Protein AF-A0A379W1Q8-F1 (afdb_monomer_lite)

Radius of gyration: 20.76 Å; chains: 1; bounding box: 26×38×54 Å

pLDDT: mean 87.76, std 11.16, range [55.31, 97.5]

Foldseek 3Di:
DVVVVVCCVPVVVVCCVVPDDDDDPPPPPCPPDDVNVVVVVVVVVVVVVVVVVVVVVVVVVVVVVVVVVD

Structure (mmCIF, N/CA/C/O backbone):
data_AF-A0A379W1Q8-F1
#
_entry.id   AF-A0A379W1Q8-F1
#
loop_
_atom_site.group_PDB
_atom_site.id
_atom_site.type_symbol
_atom_site.label_atom_id
_atom_site.label_alt_id
_atom_site.label_comp_id
_atom_site.label_asym_id
_atom_site.label_entity_id
_atom_site.label_seq_id
_atom_site.pdbx_PDB_ins_code
_atom_site.Cartn_x
_atom_site.Cartn_y
_atom_site.Cartn_z
_atom_site.occupancy
_atom_site.B_iso_or_equiv
_atom_site.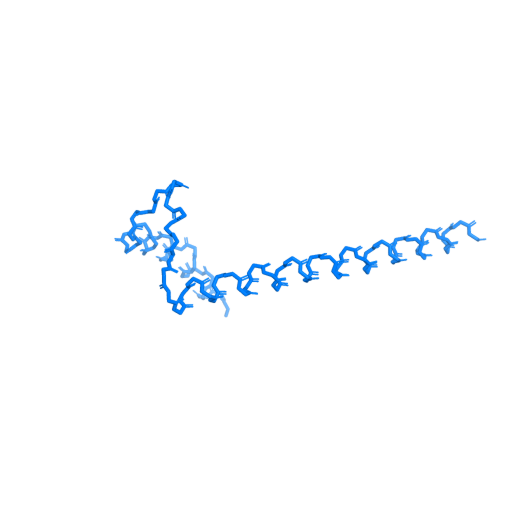auth_seq_id
_atom_site.auth_comp_id
_atom_site.auth_asym_id
_atom_site.auth_atom_id
_atom_site.pdbx_PDB_model_num
ATOM 1 N N . MET A 1 1 ? -0.680 -22.263 1.081 1.00 81.06 1 MET A N 1
ATOM 2 C CA . MET A 1 1 ? -1.283 -21.045 0.491 1.00 81.06 1 MET A CA 1
ATOM 3 C C . MET A 1 1 ? -2.810 -21.050 0.557 1.00 81.06 1 MET A C 1
ATOM 5 O O . MET A 1 1 ? -3.359 -20.081 1.055 1.00 81.06 1 MET A O 1
ATOM 9 N N . ALA A 1 2 ? -3.502 -22.129 0.161 1.00 95.06 2 ALA A N 1
ATOM 10 C CA . ALA A 1 2 ? -4.975 -22.188 0.154 1.00 95.06 2 ALA A CA 1
ATOM 11 C C . ALA A 1 2 ? -5.655 -21.816 1.493 1.00 95.06 2 ALA A C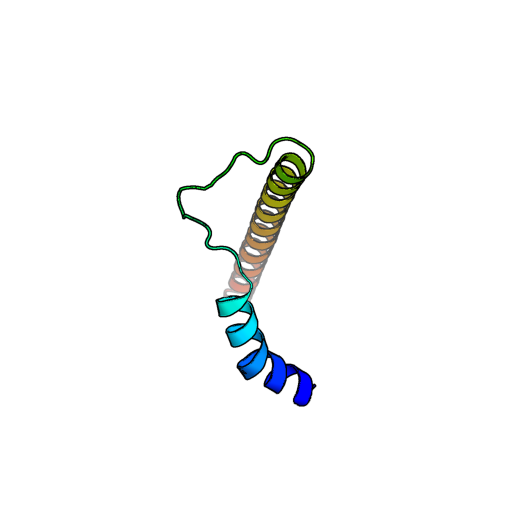 1
ATOM 13 O O . ALA A 1 2 ? -6.571 -21.002 1.503 1.00 95.06 2 ALA A O 1
ATOM 14 N N . LEU A 1 3 ? -5.165 -22.333 2.629 1.00 95.31 3 LEU A N 1
ATOM 15 C CA . LEU A 1 3 ? -5.709 -21.987 3.953 1.00 95.31 3 LEU A CA 1
ATOM 16 C C . LEU A 1 3 ? -5.581 -20.490 4.282 1.00 95.31 3 LEU A C 1
ATOM 18 O O . LEU A 1 3 ? -6.498 -19.910 4.848 1.00 95.31 3 LEU A O 1
ATOM 22 N N . SER A 1 4 ? -4.477 -19.847 3.892 1.00 96.06 4 SER A N 1
ATOM 23 C CA . SER A 1 4 ? -4.285 -18.407 4.116 1.00 96.06 4 SER A CA 1
ATOM 24 C C . SER A 1 4 ? -5.266 -17.573 3.294 1.00 96.06 4 SER A C 1
ATOM 26 O O . SER A 1 4 ? -5.793 -16.591 3.808 1.00 96.06 4 SER A O 1
ATOM 28 N N . VAL A 1 5 ? -5.558 -17.986 2.057 1.00 97.12 5 VAL A N 1
ATOM 29 C CA . VAL A 1 5 ? -6.571 -17.330 1.216 1.00 97.12 5 VAL A CA 1
ATOM 30 C C . VAL A 1 5 ? -7.964 -17.493 1.824 1.00 97.12 5 VAL A C 1
ATOM 32 O O . VAL A 1 5 ? -8.699 -16.518 1.920 1.00 97.12 5 VAL A O 1
ATOM 35 N N . LEU A 1 6 ? -8.310 -18.693 2.302 1.00 97.50 6 LEU A N 1
ATOM 36 C CA . LEU A 1 6 ? -9.597 -18.941 2.960 1.00 97.50 6 LEU A CA 1
ATOM 37 C C . LEU A 1 6 ? -9.795 -18.031 4.185 1.00 97.50 6 LEU A C 1
ATOM 39 O O . LEU A 1 6 ? -10.853 -17.427 4.350 1.00 97.50 6 LEU A O 1
ATOM 43 N N . VAL A 1 7 ? -8.756 -17.881 5.010 1.00 96.88 7 VAL A N 1
ATOM 44 C CA . VAL A 1 7 ? -8.771 -16.971 6.165 1.00 96.88 7 VAL A CA 1
ATOM 45 C C . VAL A 1 7 ? -8.931 -15.511 5.722 1.00 96.88 7 VAL A C 1
ATOM 47 O O . VAL A 1 7 ? -9.750 -14.798 6.302 1.00 96.88 7 VAL A O 1
ATOM 50 N N . ALA A 1 8 ? -8.216 -15.078 4.678 1.00 96.56 8 ALA A N 1
ATOM 51 C CA . ALA A 1 8 ? -8.305 -13.717 4.145 1.00 96.56 8 ALA A CA 1
ATOM 52 C C . ALA A 1 8 ? -9.696 -13.370 3.583 1.00 96.56 8 ALA A C 1
ATOM 54 O O . ALA A 1 8 ? -10.117 -12.220 3.659 1.00 96.56 8 ALA A O 1
ATOM 55 N N . LEU A 1 9 ? -10.419 -14.355 3.042 1.00 96.62 9 LEU A N 1
ATOM 56 C CA . LEU A 1 9 ? -11.751 -14.154 2.464 1.00 96.62 9 LEU A CA 1
ATOM 57 C C . LEU A 1 9 ? -12.887 -14.199 3.494 1.00 96.62 9 LEU A C 1
ATOM 59 O O . LEU A 1 9 ? -13.931 -13.602 3.254 1.00 96.62 9 LEU A O 1
ATOM 63 N N . ILE A 1 10 ? -12.707 -14.899 4.618 1.00 96.31 10 ILE A N 1
ATOM 64 C CA . ILE A 1 10 ? -13.775 -15.103 5.613 1.00 96.31 10 ILE A CA 1
ATOM 65 C C . ILE A 1 10 ? -13.490 -14.327 6.899 1.00 96.31 10 ILE A C 1
ATOM 67 O O . ILE A 1 10 ? -14.292 -13.499 7.327 1.00 96.31 10 ILE A O 1
ATOM 71 N N . LEU A 1 11 ? -12.345 -14.587 7.531 1.00 96.44 11 LEU A N 1
ATOM 72 C CA . LEU A 1 11 ? -12.050 -14.064 8.862 1.00 96.44 11 LEU A CA 1
ATOM 73 C C . LEU A 1 11 ? -11.577 -12.609 8.813 1.00 96.44 11 LEU A C 1
ATOM 75 O O . LEU A 1 11 ? -12.022 -11.797 9.620 1.00 96.44 11 LEU A O 1
ATOM 79 N N . THR A 1 12 ? -10.704 -12.256 7.867 1.00 97.06 12 THR A N 1
ATOM 80 C CA . THR A 1 12 ? -10.190 -10.884 7.745 1.00 97.06 12 THR A CA 1
ATOM 81 C C . THR A 1 12 ? -11.294 -9.835 7.564 1.00 97.06 12 THR A C 1
ATOM 83 O O . THR A 1 12 ? -11.279 -8.882 8.341 1.00 97.06 12 THR A O 1
ATOM 86 N N . PRO A 1 13 ? -12.285 -9.970 6.656 1.00 95.00 13 PRO A N 1
ATOM 87 C CA . PRO A 1 13 ? -13.340 -8.960 6.542 1.00 95.00 13 PRO A CA 1
ATOM 88 C C . PRO A 1 13 ? -14.198 -8.854 7.812 1.00 95.00 13 PRO A C 1
ATOM 90 O O . PRO A 1 13 ? -14.565 -7.745 8.200 1.00 95.00 13 PRO A O 1
ATOM 93 N N . ALA A 1 14 ? -14.460 -9.971 8.503 1.00 96.62 14 ALA A N 1
ATOM 94 C CA . ALA A 1 14 ? -15.207 -9.970 9.762 1.00 96.62 14 ALA A CA 1
ATOM 95 C C . ALA A 1 14 ? -14.453 -9.235 10.885 1.00 96.62 14 ALA A C 1
ATOM 97 O O . ALA A 1 14 ? -15.037 -8.426 11.611 1.00 96.62 14 ALA A O 1
ATOM 98 N N . LEU A 1 15 ? -13.144 -9.469 11.009 1.00 95.62 15 LEU A N 1
ATOM 99 C CA . LEU A 1 15 ? -12.298 -8.773 11.981 1.00 95.62 15 LEU A CA 1
ATOM 100 C C . LEU A 1 15 ? -12.135 -7.293 11.635 1.00 95.62 15 LEU A C 1
ATOM 102 O O . LEU A 1 15 ? -12.212 -6.450 12.523 1.00 95.62 15 LEU A O 1
ATOM 106 N N . CYS A 1 16 ? -11.968 -6.956 10.356 1.00 94.38 16 CYS A N 1
ATOM 107 C CA . CYS A 1 16 ? -11.927 -5.567 9.915 1.00 94.38 16 CYS A CA 1
ATOM 108 C C . CYS A 1 16 ? -13.211 -4.829 10.316 1.00 94.38 16 CYS A C 1
ATOM 110 O O . CYS A 1 16 ? -13.128 -3.772 10.931 1.00 94.38 16 CYS A O 1
ATOM 112 N N . ALA A 1 17 ? -14.388 -5.401 10.055 1.00 93.31 17 ALA A N 1
ATOM 113 C CA . ALA A 1 17 ? -15.663 -4.761 10.382 1.00 93.31 17 ALA A CA 1
ATOM 114 C C . ALA A 1 17 ? -15.915 -4.586 11.892 1.00 93.31 17 ALA A C 1
ATOM 116 O O . ALA A 1 17 ? -16.658 -3.690 12.283 1.00 93.31 17 ALA A O 1
ATOM 117 N N . THR A 1 18 ? -15.324 -5.434 12.738 1.00 94.31 18 THR A N 1
ATOM 118 C CA . THR A 1 18 ? -15.594 -5.446 14.187 1.00 94.31 18 THR A CA 1
ATOM 119 C C . THR A 1 18 ? -14.520 -4.752 15.021 1.00 94.31 18 THR A C 1
ATOM 121 O O . THR A 1 18 ? -14.835 -4.216 16.082 1.00 94.31 18 THR A O 1
ATOM 124 N N . LEU A 1 19 ? -13.264 -4.744 14.566 1.00 94.31 19 LEU A N 1
ATOM 125 C CA . LEU A 1 19 ? -12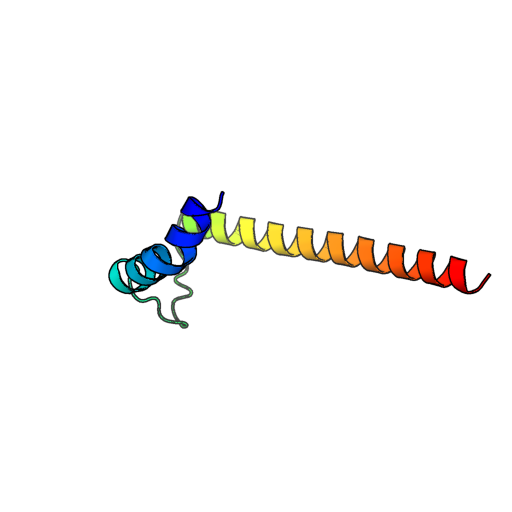.128 -4.196 15.315 1.00 94.31 19 LEU A CA 1
ATOM 126 C 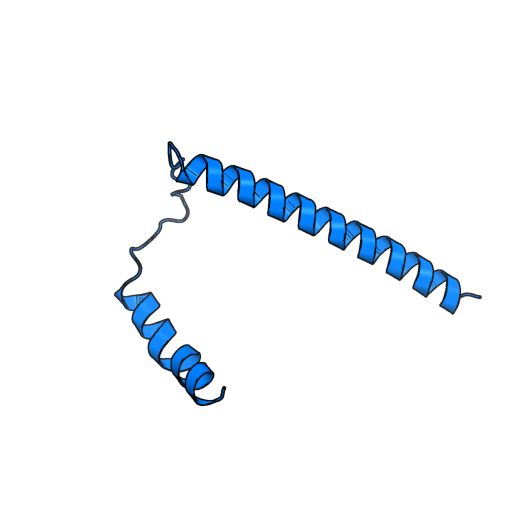C . LEU A 1 19 ? -11.674 -2.819 14.824 1.00 94.31 19 LEU A C 1
ATOM 128 O O . LEU A 1 19 ? -11.061 -2.077 15.595 1.00 94.31 19 LEU A O 1
ATOM 132 N N . LEU A 1 20 ? -11.917 -2.462 13.556 1.00 89.88 20 LEU A N 1
ATOM 133 C CA . LEU A 1 20 ? -11.501 -1.152 13.056 1.00 89.88 20 LEU A CA 1
ATOM 134 C C . LEU A 1 20 ? -12.375 -0.058 13.667 1.00 89.88 20 LEU A C 1
ATOM 136 O O . LEU A 1 20 ? -13.598 -0.059 13.545 1.00 89.88 20 LEU A O 1
ATOM 140 N N . LYS A 1 21 ? -11.719 0.927 14.285 1.00 87.19 21 LYS A N 1
ATOM 141 C CA . LYS A 1 21 ? -12.380 2.160 14.708 1.00 87.19 21 LYS A CA 1
ATOM 142 C C . LYS A 1 21 ? -12.897 2.899 13.462 1.00 87.19 21 LYS A C 1
ATOM 144 O O . LYS A 1 21 ? -12.134 3.024 12.500 1.00 87.19 21 LYS A O 1
ATOM 149 N N . PRO A 1 22 ? -14.134 3.428 13.471 1.00 84.62 22 PRO A N 1
ATOM 150 C CA . PRO A 1 22 ? -14.636 4.231 12.365 1.00 84.62 22 PRO A CA 1
ATOM 151 C C . PRO A 1 22 ? -13.732 5.447 12.140 1.00 84.62 22 PRO A C 1
ATOM 153 O O . PRO A 1 22 ? -13.385 6.168 13.079 1.00 84.62 22 PRO A O 1
ATOM 156 N N . VAL A 1 23 ? -13.352 5.655 10.884 1.00 81.12 23 VAL A N 1
ATOM 157 C CA . VAL A 1 23 ? -12.598 6.821 10.416 1.00 81.12 23 VAL A CA 1
ATOM 158 C C . VAL A 1 23 ? -13.538 7.682 9.575 1.00 81.12 23 VAL A C 1
ATOM 160 O O . VAL A 1 23 ? -14.232 7.161 8.705 1.00 81.12 23 VAL A O 1
ATOM 163 N N . SER A 1 24 ? -13.622 8.986 9.847 1.00 75.31 24 SER A N 1
ATOM 164 C CA . SER A 1 24 ? -14.382 9.912 9.000 1.00 75.31 24 SER A CA 1
ATOM 165 C C . SER A 1 24 ? -13.520 10.364 7.818 1.00 75.31 24 SER A C 1
ATOM 167 O O . SER A 1 24 ? -12.314 10.552 7.958 1.00 75.31 24 SER A O 1
ATOM 169 N N . ALA A 1 25 ? -14.131 10.553 6.646 1.00 65.88 25 ALA A N 1
ATOM 170 C CA . ALA A 1 25 ? -13.425 11.026 5.449 1.00 65.88 25 ALA A CA 1
ATOM 171 C C . ALA A 1 25 ? -12.839 12.446 5.622 1.00 65.88 25 ALA A C 1
ATOM 173 O O . ALA A 1 25 ? -11.863 12.799 4.972 1.00 65.88 25 ALA A O 1
ATOM 174 N N . GLU A 1 26 ? -13.395 13.237 6.545 1.00 59.53 26 GLU A N 1
ATOM 175 C CA . GLU A 1 26 ? -12.871 14.551 6.945 1.00 59.53 26 GLU A CA 1
ATOM 176 C C . GLU A 1 26 ? -11.699 14.474 7.937 1.00 59.53 26 GLU A C 1
ATOM 178 O O . GLU A 1 26 ? -10.999 15.464 8.146 1.00 59.53 26 GLU A O 1
ATOM 183 N N . HIS A 1 27 ? -11.431 13.308 8.533 1.00 55.31 27 HIS A N 1
ATOM 184 C CA . HIS A 1 27 ? -10.301 13.086 9.437 1.00 55.31 27 HIS A CA 1
ATOM 185 C C . HIS A 1 27 ? -9.002 12.846 8.650 1.00 55.31 27 HIS A C 1
ATOM 187 O O . HIS A 1 27 ? -8.264 11.886 8.879 1.00 55.31 27 HIS A O 1
ATOM 193 N N . HIS A 1 28 ? -8.623 13.807 7.806 1.00 56.09 28 HIS A N 1
ATOM 194 C CA . HIS A 1 28 ? -7.203 14.124 7.666 1.00 56.09 28 HIS A CA 1
ATOM 195 C C . HIS A 1 28 ? -6.755 14.814 8.958 1.00 56.09 28 HIS A C 1
ATOM 197 O O . HIS A 1 28 ? -6.353 15.978 8.957 1.00 56.09 28 HIS A O 1
ATOM 203 N N . GLU A 1 29 ? -6.865 14.106 10.088 1.00 56.69 29 GLU A N 1
ATOM 204 C CA . GLU A 1 29 ? -6.207 14.514 11.316 1.00 56.69 29 GLU A CA 1
ATOM 205 C C . GLU A 1 29 ? -4.758 14.728 10.922 1.00 56.69 29 GLU A C 1
ATOM 207 O O . GLU A 1 29 ? -4.066 13.786 10.516 1.00 56.69 29 GLU A O 1
ATOM 212 N N . LYS A 1 30 ? -4.304 15.979 10.978 1.00 58.75 30 LYS A N 1
ATOM 213 C CA . LYS A 1 30 ? -2.884 16.284 10.947 1.00 58.75 30 LYS A CA 1
ATOM 214 C C . LYS A 1 30 ? -2.300 15.573 12.159 1.00 58.75 30 LYS A C 1
ATOM 216 O O . LYS A 1 30 ? -2.259 16.141 13.247 1.00 58.75 30 LYS A O 1
ATOM 221 N N . LYS A 1 31 ? -1.922 14.302 11.991 1.00 65.00 31 LYS A N 1
ATOM 222 C CA . LYS A 1 31 ? -1.284 13.510 13.034 1.00 65.00 31 LYS A CA 1
ATOM 223 C C . LYS A 1 31 ? -0.008 14.258 13.376 1.00 65.00 31 LYS A C 1
ATOM 225 O O . LYS A 1 31 ? 0.930 14.258 12.598 1.00 65.00 31 LYS A O 1
ATOM 230 N N . SER A 1 32 ? 0.005 14.980 14.485 1.00 72.62 32 SER A N 1
ATOM 231 C CA . SER A 1 32 ? 1.209 15.662 14.944 1.00 72.62 32 SER A CA 1
ATOM 232 C C . SER A 1 32 ? 2.254 14.617 15.368 1.00 72.62 32 SER A C 1
ATOM 234 O O . SER A 1 32 ? 1.905 13.515 15.797 1.00 72.62 32 SER A O 1
ATOM 236 N N . GLY A 1 33 ? 3.541 14.935 15.219 1.00 83.69 33 GLY A N 1
ATOM 237 C CA . GLY A 1 33 ? 4.646 14.058 15.615 1.00 83.69 33 GLY A CA 1
ATOM 238 C C . GLY A 1 33 ? 5.005 12.977 14.587 1.00 83.69 33 GLY A C 1
ATOM 239 O O . GLY A 1 33 ? 4.917 13.187 13.377 1.00 83.69 33 GLY A O 1
ATOM 240 N N . PHE A 1 34 ? 5.454 11.814 15.072 1.00 90.12 34 PHE A N 1
ATOM 241 C CA . PHE A 1 34 ? 6.046 10.760 14.236 1.00 90.12 34 PHE A CA 1
ATOM 242 C C . PHE A 1 34 ? 5.125 10.293 13.100 1.00 90.12 34 PHE A C 1
ATOM 244 O O . PHE A 1 34 ? 5.561 10.215 11.955 1.00 90.12 34 PHE A O 1
ATOM 251 N N . PHE A 1 35 ? 3.848 10.023 13.390 1.00 87.75 35 PHE A N 1
ATOM 252 C CA . PHE A 1 35 ? 2.917 9.504 12.385 1.00 87.75 35 PHE A CA 1
ATOM 253 C C . PHE A 1 35 ? 2.600 10.520 11.278 1.00 87.75 35 PHE A C 1
ATOM 255 O O . PHE A 1 35 ? 2.392 10.114 10.141 1.00 87.75 35 PHE A O 1
ATOM 262 N N . GLY A 1 36 ? 2.614 11.827 11.559 1.00 88.44 36 GLY A N 1
ATOM 263 C CA . GLY A 1 36 ? 2.461 12.850 10.516 1.00 88.44 36 GLY A CA 1
ATOM 264 C C . GLY A 1 36 ? 3.673 12.966 9.616 1.00 88.44 36 GLY A C 1
ATOM 265 O O . GLY A 1 36 ? 3.529 13.023 8.394 1.00 88.44 36 GLY A O 1
ATOM 266 N N . TRP A 1 37 ? 4.868 12.961 10.211 1.00 91.12 37 TRP A N 1
ATOM 267 C CA . TRP A 1 37 ? 6.114 12.937 9.448 1.00 91.12 37 TRP A CA 1
ATOM 268 C C . TRP A 1 37 ? 6.206 11.676 8.580 1.00 91.12 37 TRP A C 1
ATOM 270 O O . TRP A 1 37 ? 6.514 11.783 7.394 1.00 91.12 37 TRP A O 1
ATOM 280 N N . PHE A 1 38 ? 5.874 10.505 9.137 1.00 91.38 38 PHE A N 1
ATOM 281 C CA . PHE A 1 38 ? 5.873 9.241 8.403 1.00 91.38 38 PHE A CA 1
ATOM 282 C C . PHE A 1 38 ? 4.889 9.280 7.235 1.00 91.38 38 PHE A C 1
ATOM 284 O O . PHE A 1 38 ? 5.299 9.005 6.112 1.00 91.38 38 PHE A O 1
ATOM 291 N N . ASN A 1 39 ? 3.636 9.687 7.473 1.00 90.12 39 ASN A N 1
ATOM 292 C CA . ASN A 1 39 ? 2.627 9.808 6.418 1.00 90.12 39 ASN A CA 1
ATOM 293 C C . ASN A 1 39 ? 3.110 10.744 5.308 1.00 90.12 39 ASN A C 1
ATOM 295 O O . ASN A 1 39 ? 3.141 10.363 4.144 1.00 90.12 39 ASN A O 1
ATOM 299 N N . THR A 1 40 ? 3.608 11.925 5.682 1.00 90.31 40 THR A N 1
ATOM 300 C CA . THR A 1 40 ? 4.121 12.898 4.713 1.00 90.31 40 THR A CA 1
ATOM 301 C C . THR A 1 40 ? 5.284 12.313 3.911 1.00 90.31 40 THR A C 1
ATOM 303 O O . THR A 1 40 ? 5.317 12.432 2.687 1.00 90.31 40 THR A O 1
ATOM 306 N N . ARG A 1 41 ? 6.253 11.652 4.557 1.00 93.69 41 ARG A N 1
ATOM 307 C CA . ARG A 1 41 ? 7.412 11.080 3.859 1.00 93.69 41 ARG A CA 1
ATOM 308 C C . ARG A 1 41 ? 7.025 9.900 2.968 1.00 93.69 41 ARG A C 1
ATOM 310 O O . ARG A 1 41 ? 7.594 9.774 1.878 1.00 93.69 41 ARG A O 1
ATOM 317 N N . PHE A 1 42 ? 6.086 9.073 3.421 1.00 93.81 42 PHE A N 1
ATOM 318 C CA . PHE A 1 42 ? 5.527 7.952 2.675 1.00 93.81 42 PHE A CA 1
ATOM 319 C C . PHE A 1 42 ? 4.785 8.442 1.429 1.00 93.81 42 PHE A C 1
ATOM 321 O O . PHE A 1 42 ? 5.087 7.966 0.337 1.00 93.81 42 PHE A O 1
ATOM 328 N N . ASP A 1 43 ? 3.945 9.471 1.549 1.00 94.50 43 ASP A N 1
ATOM 329 C CA . ASP A 1 43 ? 3.242 10.080 0.413 1.00 94.50 43 ASP A CA 1
ATOM 330 C C . ASP A 1 43 ? 4.227 10.611 -0.640 1.00 94.50 43 ASP A C 1
ATOM 332 O O . ASP A 1 43 ? 4.081 10.353 -1.837 1.00 94.50 43 ASP A O 1
ATOM 336 N N . HIS A 1 44 ? 5.309 11.271 -0.208 1.00 94.75 44 HIS A N 1
ATOM 337 C CA . HIS A 1 44 ? 6.380 11.687 -1.123 1.00 94.75 44 HIS A CA 1
ATOM 338 C C . HIS A 1 44 ? 7.050 10.490 -1.821 1.00 94.75 44 HIS A C 1
ATOM 340 O O . HIS A 1 44 ? 7.409 10.582 -2.995 1.00 94.75 44 HIS A O 1
ATOM 346 N N . SER A 1 45 ? 7.221 9.365 -1.121 1.00 96.25 45 SER A N 1
ATOM 347 C CA . SER A 1 45 ? 7.788 8.134 -1.688 1.00 96.25 45 SER A CA 1
ATOM 348 C C . SER A 1 45 ? 6.862 7.508 -2.734 1.00 96.25 45 SER A C 1
ATOM 350 O O . SER A 1 45 ? 7.324 7.123 -3.808 1.00 96.25 45 SER A O 1
ATOM 352 N N . VAL A 1 46 ? 5.556 7.451 -2.457 1.00 96.50 46 VAL A N 1
ATOM 353 C CA . VAL A 1 46 ? 4.536 6.944 -3.389 1.00 96.50 46 VAL A CA 1
ATOM 354 C C . VAL A 1 46 ? 4.490 7.791 -4.660 1.00 96.50 46 VAL A C 1
ATOM 356 O O . VAL A 1 46 ? 4.503 7.243 -5.765 1.00 96.50 46 VAL A O 1
ATOM 359 N N . ASN A 1 47 ? 4.515 9.119 -4.527 1.00 96.81 47 ASN A N 1
ATOM 360 C CA . ASN A 1 47 ? 4.546 10.028 -5.675 1.00 96.81 47 ASN A CA 1
ATOM 361 C C . ASN A 1 47 ? 5.808 9.830 -6.523 1.00 96.81 47 ASN A C 1
ATOM 363 O O . ASN A 1 47 ? 5.728 9.724 -7.747 1.00 96.81 47 ASN A O 1
ATOM 367 N N . HIS A 1 48 ? 6.975 9.710 -5.886 1.00 96.44 48 HIS A N 1
ATOM 368 C CA . HIS A 1 48 ? 8.224 9.440 -6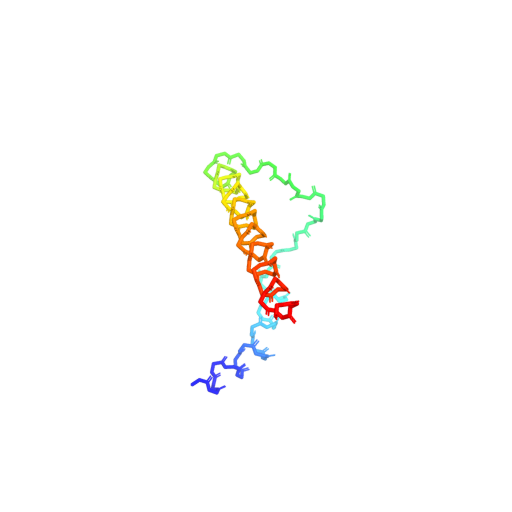.596 1.00 96.44 48 HIS A CA 1
ATOM 369 C C . HIS A 1 48 ? 8.195 8.091 -7.327 1.00 96.44 48 HIS A C 1
ATOM 371 O O . HIS A 1 48 ? 8.596 8.012 -8.490 1.00 96.44 48 HIS A O 1
ATOM 377 N N . TYR A 1 49 ? 7.705 7.033 -6.672 1.00 97.00 49 TYR A N 1
ATOM 378 C CA . TYR A 1 49 ? 7.563 5.710 -7.280 1.00 97.00 49 TYR A CA 1
ATOM 379 C C . TYR A 1 49 ? 6.641 5.757 -8.501 1.00 97.00 49 TYR A C 1
ATOM 381 O O . TYR A 1 49 ? 7.022 5.307 -9.579 1.00 97.00 49 TYR A O 1
ATOM 389 N N . THR A 1 50 ? 5.475 6.386 -8.361 1.00 96.56 50 THR A N 1
ATOM 390 C CA . THR A 1 50 ? 4.492 6.524 -9.443 1.00 96.56 50 THR A CA 1
ATOM 391 C C . THR A 1 50 ? 5.073 7.289 -10.633 1.00 96.56 50 THR A C 1
ATOM 393 O O . THR A 1 50 ? 4.949 6.844 -11.773 1.00 96.56 50 THR A O 1
ATOM 396 N N . ASN A 1 51 ? 5.783 8.392 -10.383 1.00 96.00 51 ASN A N 1
ATOM 397 C CA . ASN A 1 51 ? 6.453 9.167 -11.430 1.00 96.00 51 ASN A CA 1
ATOM 398 C C . ASN A 1 51 ? 7.571 8.370 -12.116 1.00 96.00 51 ASN A C 1
ATOM 400 O O . ASN A 1 51 ? 7.713 8.430 -13.337 1.00 96.00 51 ASN A O 1
ATOM 404 N N . SER A 1 52 ? 8.331 7.590 -11.347 1.00 94.94 52 SER A N 1
ATOM 405 C CA . SER A 1 52 ? 9.396 6.734 -11.878 1.00 94.94 52 SER A CA 1
ATOM 406 C C . SER A 1 52 ? 8.828 5.644 -12.787 1.00 94.94 52 SER A C 1
ATOM 408 O O . SER A 1 52 ? 9.289 5.478 -13.915 1.00 94.94 52 SER A O 1
ATOM 410 N N . VAL A 1 53 ? 7.781 4.945 -12.337 1.00 95.81 53 VAL A N 1
ATOM 411 C CA . VAL A 1 53 ? 7.095 3.916 -13.133 1.00 95.81 53 VAL A CA 1
ATOM 412 C C . VAL A 1 53 ? 6.455 4.531 -14.377 1.00 95.81 53 VAL A C 1
ATOM 414 O O . VAL A 1 53 ? 6.606 3.982 -15.464 1.00 95.81 53 VAL A O 1
ATOM 417 N N . SER A 1 54 ? 5.813 5.695 -14.255 1.00 93.69 54 SER A N 1
ATOM 418 C CA . SER A 1 54 ? 5.240 6.424 -15.394 1.00 93.69 54 SER A CA 1
ATOM 419 C C . SER A 1 54 ? 6.300 6.768 -16.448 1.00 93.69 54 SER A C 1
ATOM 421 O O . SER A 1 54 ? 6.083 6.545 -17.639 1.00 93.69 54 SER A O 1
ATOM 423 N N . GLY A 1 55 ? 7.480 7.230 -16.018 1.00 93.94 55 GLY A N 1
ATOM 424 C CA . GLY A 1 55 ? 8.614 7.488 -16.907 1.00 93.94 55 GLY A CA 1
ATOM 425 C C . GLY A 1 55 ? 9.113 6.230 -17.623 1.00 93.94 55 GLY A C 1
ATOM 426 O O . GLY A 1 55 ? 9.311 6.256 -18.839 1.00 93.94 55 GLY A O 1
ATOM 427 N N . ILE A 1 56 ? 9.253 5.116 -16.896 1.00 93.62 56 ILE A N 1
ATOM 428 C CA . ILE A 1 56 ? 9.653 3.823 -17.472 1.00 93.62 56 ILE A CA 1
ATOM 429 C C . ILE A 1 56 ? 8.632 3.373 -18.516 1.00 93.62 56 ILE A C 1
ATOM 431 O O . ILE A 1 56 ? 9.009 3.097 -19.651 1.00 93.62 56 ILE A O 1
ATOM 435 N N . VAL A 1 57 ? 7.343 3.360 -18.168 1.00 94.25 57 VAL A N 1
ATOM 436 C CA . VAL A 1 57 ? 6.272 2.932 -19.077 1.00 94.25 57 VAL A CA 1
ATOM 437 C C . VAL A 1 57 ? 6.241 3.801 -20.334 1.00 94.25 57 VAL A C 1
ATOM 439 O O . VAL A 1 57 ? 6.170 3.258 -21.433 1.00 94.25 57 VAL A O 1
ATOM 442 N N . ARG A 1 58 ? 6.360 5.131 -20.211 1.00 91.69 58 ARG A N 1
ATOM 443 C CA . ARG A 1 58 ? 6.418 6.038 -21.372 1.00 91.69 58 ARG A CA 1
ATOM 444 C C . ARG A 1 58 ? 7.570 5.697 -22.313 1.00 91.69 58 ARG A C 1
ATOM 446 O O . ARG A 1 58 ? 7.358 5.619 -23.521 1.00 91.69 58 ARG A O 1
ATOM 453 N N . ASN A 1 59 ? 8.760 5.467 -21.765 1.00 87.69 59 ASN A N 1
ATOM 454 C CA . ASN A 1 59 ? 9.936 5.129 -22.562 1.00 87.69 59 ASN A CA 1
ATOM 455 C C . ASN A 1 59 ? 9.812 3.735 -23.188 1.00 87.69 59 ASN A C 1
ATOM 457 O O . ASN A 1 59 ? 10.111 3.574 -24.367 1.00 87.69 59 ASN A O 1
ATOM 461 N N . THR A 1 60 ? 9.317 2.740 -22.450 1.00 89.62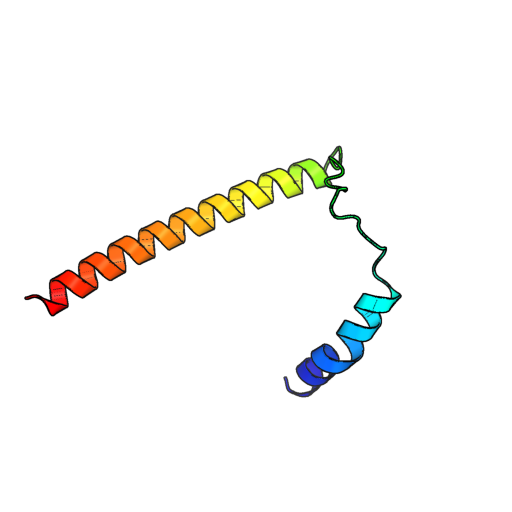 60 THR A N 1
ATOM 462 C CA . THR A 1 60 ? 9.096 1.387 -22.976 1.00 89.62 60 THR A CA 1
ATOM 463 C C . THR A 1 60 ? 8.045 1.374 -24.082 1.00 89.62 60 THR A C 1
ATOM 465 O O . THR A 1 60 ? 8.266 0.737 -25.106 1.00 89.62 60 THR A O 1
ATOM 468 N N . VAL A 1 61 ? 6.934 2.099 -23.928 1.00 88.69 61 VAL A N 1
ATOM 469 C CA . VAL A 1 61 ? 5.900 2.211 -24.971 1.00 88.69 61 VAL A CA 1
ATOM 470 C C . VAL A 1 61 ? 6.447 2.932 -26.201 1.00 88.69 61 VAL A C 1
ATOM 472 O O . VAL A 1 61 ? 6.221 2.468 -27.315 1.00 88.69 61 VAL A O 1
ATOM 475 N N . ALA A 1 62 ? 7.214 4.013 -26.022 1.00 80.81 62 ALA A N 1
ATOM 476 C CA . ALA A 1 62 ? 7.836 4.726 -27.136 1.00 80.81 62 ALA A CA 1
ATOM 477 C C . ALA A 1 62 ? 8.835 3.837 -27.904 1.00 80.81 62 ALA A C 1
ATOM 479 O O . ALA A 1 62 ? 8.795 3.787 -29.134 1.00 80.81 62 ALA A O 1
ATOM 480 N N . ILE A 1 63 ? 9.687 3.090 -27.191 1.00 80.81 63 ILE A N 1
ATOM 481 C CA . ILE A 1 63 ? 10.654 2.157 -27.791 1.00 80.81 63 ILE A CA 1
ATOM 482 C C . ILE A 1 63 ? 9.929 1.001 -28.484 1.00 80.81 63 ILE A C 1
ATOM 484 O O . ILE A 1 63 ? 10.223 0.700 -29.637 1.00 80.81 63 ILE A O 1
ATOM 488 N N . SER A 1 64 ? 8.955 0.383 -27.813 1.00 83.31 64 SER A N 1
ATOM 489 C CA . SER A 1 64 ? 8.160 -0.708 -28.379 1.00 83.31 64 SER A CA 1
ATOM 490 C C . SER A 1 64 ? 7.465 -0.267 -29.664 1.00 83.31 64 SER A C 1
ATOM 492 O O . SER A 1 64 ? 7.549 -0.971 -30.663 1.00 83.31 64 SER A O 1
ATOM 494 N N . LEU A 1 65 ? 6.812 0.898 -29.671 1.00 84.06 65 LEU A N 1
ATOM 495 C CA . LEU A 1 65 ? 6.136 1.422 -30.858 1.00 84.06 65 LEU A CA 1
ATOM 496 C C . LEU A 1 65 ? 7.122 1.713 -31.996 1.00 84.06 65 LEU A C 1
ATOM 498 O O . LEU A 1 65 ? 6.821 1.420 -33.147 1.00 84.06 65 LEU A O 1
ATOM 502 N N . SER A 1 66 ? 8.308 2.237 -31.673 1.00 81.06 66 SER A N 1
ATOM 503 C CA . SER A 1 66 ? 9.360 2.506 -32.662 1.00 81.06 66 SER A CA 1
ATOM 504 C C . SER A 1 66 ? 9.874 1.224 -33.326 1.00 81.06 66 SER A C 1
ATOM 506 O O . SER A 1 66 ? 10.139 1.236 -34.520 1.00 81.06 66 SER A O 1
ATOM 508 N N . ILE A 1 67 ? 9.975 0.114 -32.582 1.00 86.75 67 ILE A N 1
ATOM 509 C CA . ILE A 1 67 ? 10.350 -1.203 -33.127 1.00 86.75 67 ILE A CA 1
ATOM 510 C C . ILE A 1 67 ? 9.236 -1.777 -34.011 1.00 86.75 67 ILE A C 1
ATOM 512 O O . ILE A 1 67 ? 9.533 -2.340 -35.053 1.00 86.75 67 ILE A O 1
ATOM 516 N N . TYR A 1 68 ? 7.964 -1.644 -33.618 1.00 83.88 68 TYR A N 1
ATOM 517 C CA . TYR A 1 68 ? 6.835 -2.157 -34.409 1.00 83.88 68 TYR A CA 1
ATOM 518 C C . TYR A 1 68 ? 6.579 -1.378 -35.713 1.00 83.88 68 TYR A C 1
ATOM 520 O O . TYR A 1 68 ? 5.887 -1.892 -36.588 1.00 83.88 68 TYR A O 1
ATOM 528 N N . LEU A 1 69 ? 7.073 -0.141 -35.826 1.00 83.12 69 LEU A N 1
ATOM 529 C CA . LEU A 1 69 ? 6.924 0.713 -37.013 1.00 83.12 69 LEU A CA 1
ATOM 530 C C . LEU A 1 69 ? 8.126 0.659 -37.977 1.00 83.12 69 LEU A C 1
ATOM 532 O O . LEU A 1 69 ? 8.046 1.269 -39.044 1.00 83.12 69 LEU A O 1
ATOM 536 N N . LEU A 1 70 ? 9.215 -0.022 -37.601 1.00 76.56 70 LEU A N 1
ATOM 537 C CA . LEU A 1 70 ? 10.408 -0.259 -38.425 1.00 76.56 70 LEU A CA 1
ATOM 538 C C . LEU A 1 70 ? 10.300 -1.611 -39.146 1.00 76.56 70 LEU A C 1
ATOM 540 O O . LEU A 1 70 ? 10.684 -1.662 -40.334 1.00 76.56 70 LEU A O 1
#

Organism: Salmonella enterica I (NCBI:txid59201)

Sequence (70 aa):
MALSVLVALILTPALCATLLKPVSAEHHEKKSGFFGWFNTRFDHSVNHYTNSVSGIVRNTVAISLSIYLL

InterPro domains:
  IPR001036 Acriflavin resistance protein [PF00873] (1-68)

Secondary structure (DSSP, 8-state):
-HHHHHHHHHHHHHHHHHHSPP--TT------SHHHHHHHHHHHHHHHHHHHHHHHHHHHHHHHHHHHT-